Protein AF-A0A7G5CC91-F1 (afdb_monomer)

InterPro domains:
  IPR003346 Transposase IS116/IS110/IS902, C-terminal [PF02371] (61-100)
  IPR047650 Transposase IS110-like [PTHR33055] (16-100)

Solvent-accessible surface area (backbone atoms only — not comparable to full-atom values): 5941 Å² total; per-residue (Å²): 104,63,68,54,55,52,50,43,52,54,53,52,60,57,62,69,46,82,88,59,53,67,72,59,47,53,53,49,52,53,51,44,52,52,49,51,53,51,51,52,52,52,52,48,52,50,51,53,55,34,66,76,34,72,71,50,37,59,30,48,56,60,47,53,74,58,80,41,72,75,52,54,53,49,48,52,64,71,41,87,60,70,90,76,60,96,45,49,66,61,48,30,52,73,70,67,62,60,79,81,127

Structure (mmCIF, N/CA/C/O backbone):
data_AF-A0A7G5CC91-F1
#
_entry.id   AF-A0A7G5CC91-F1
#
loop_
_atom_site.group_PDB
_atom_site.id
_atom_site.type_symbol
_atom_site.label_atom_id
_atom_site.label_alt_id
_atom_site.label_comp_id
_atom_site.label_asym_id
_atom_site.label_entity_id
_atom_site.label_seq_id
_atom_site.pdbx_PDB_ins_code
_atom_site.Cartn_x
_atom_site.Cartn_y
_atom_site.Cartn_z
_atom_site.occupancy
_atom_site.B_iso_or_equiv
_atom_site.auth_seq_id
_atom_site.auth_comp_id
_atom_site.auth_asym_id
_atom_site.auth_atom_id
_atom_site.pdbx_PDB_model_num
ATOM 1 N N . MET A 1 1 ? -1.833 -7.346 3.280 1.00 73.44 1 MET A N 1
ATOM 2 C CA . MET A 1 1 ? -1.802 -5.970 2.726 1.00 73.44 1 MET A CA 1
ATOM 3 C C . MET A 1 1 ? -0.401 -5.360 2.715 1.00 73.44 1 MET A C 1
ATOM 5 O O . MET A 1 1 ? -0.059 -4.753 1.709 1.00 73.44 1 MET A O 1
ATOM 9 N N . GLN A 1 2 ? 0.412 -5.513 3.771 1.00 72.06 2 GLN A N 1
ATOM 10 C CA . GLN A 1 2 ? 1.781 -4.972 3.788 1.00 72.06 2 GLN A CA 1
ATOM 11 C C . GLN A 1 2 ? 2.623 -5.450 2.593 1.00 72.06 2 GLN A C 1
ATOM 13 O O . GLN A 1 2 ? 3.174 -4.621 1.884 1.00 72.06 2 GLN A O 1
ATOM 18 N N . SER A 1 3 ? 2.574 -6.744 2.260 1.00 79.12 3 SER A N 1
ATOM 19 C CA . SER A 1 3 ? 3.273 -7.293 1.086 1.00 79.12 3 SER A CA 1
ATOM 20 C C . SER A 1 3 ? 2.886 -6.615 -0.236 1.00 79.12 3 SER A C 1
ATOM 22 O O . SER A 1 3 ? 3.750 -6.358 -1.059 1.00 79.12 3 SER A O 1
ATOM 24 N N . LEU A 1 4 ? 1.613 -6.236 -0.424 1.00 81.31 4 LEU A N 1
ATOM 25 C CA . LEU A 1 4 ? 1.182 -5.498 -1.623 1.00 81.31 4 LEU A CA 1
ATOM 26 C C . LEU A 1 4 ? 1.740 -4.068 -1.651 1.00 81.31 4 LEU A C 1
ATOM 28 O O . LEU A 1 4 ? 2.075 -3.549 -2.714 1.00 81.31 4 LEU A O 1
ATOM 32 N N . LYS A 1 5 ? 1.851 -3.418 -0.487 1.00 79.62 5 LYS A N 1
ATOM 33 C CA . LYS A 1 5 ? 2.484 -2.096 -0.376 1.00 79.62 5 LYS A CA 1
ATOM 34 C C . LYS A 1 5 ? 3.980 -2.190 -0.691 1.00 79.62 5 LYS A C 1
ATOM 36 O O . LYS A 1 5 ? 4.490 -1.339 -1.418 1.00 79.62 5 LYS A O 1
ATOM 41 N N . ASP A 1 6 ? 4.649 -3.235 -0.215 1.00 86.06 6 ASP A N 1
ATOM 42 C CA . ASP A 1 6 ? 6.066 -3.486 -0.494 1.00 86.06 6 ASP A CA 1
ATOM 43 C C . ASP A 1 6 ? 6.293 -3.781 -1.988 1.00 86.06 6 ASP A C 1
ATOM 45 O O . ASP A 1 6 ? 7.173 -3.181 -2.610 1.00 86.06 6 ASP A O 1
ATOM 49 N N . ASP A 1 7 ? 5.432 -4.600 -2.603 1.00 89.19 7 ASP A N 1
ATOM 50 C CA . ASP A 1 7 ? 5.461 -4.882 -4.042 1.00 89.19 7 ASP A CA 1
ATOM 51 C C . ASP A 1 7 ? 5.279 -3.602 -4.867 1.00 89.19 7 ASP A C 1
ATOM 53 O O . ASP A 1 7 ? 6.010 -3.374 -5.837 1.00 89.19 7 ASP A O 1
ATOM 57 N N . LYS A 1 8 ? 4.353 -2.718 -4.467 1.00 90.81 8 LYS A N 1
ATOM 58 C CA . LYS A 1 8 ? 4.162 -1.404 -5.101 1.00 90.81 8 LYS A CA 1
ATOM 59 C C . LYS A 1 8 ? 5.438 -0.566 -5.046 1.00 90.81 8 LYS A C 1
ATOM 61 O O . LYS A 1 8 ? 5.829 0.012 -6.064 1.00 90.81 8 LYS A O 1
ATOM 66 N N . VAL A 1 9 ? 6.088 -0.490 -3.883 1.00 90.88 9 VAL A N 1
ATOM 67 C CA . VAL A 1 9 ? 7.358 0.236 -3.716 1.00 90.88 9 VAL A CA 1
ATOM 68 C C . VAL A 1 9 ? 8.422 -0.356 -4.634 1.00 90.88 9 VAL A C 1
ATOM 70 O O . VAL A 1 9 ? 9.069 0.378 -5.378 1.00 90.88 9 VAL A O 1
ATOM 73 N N . GLN A 1 10 ? 8.549 -1.682 -4.672 1.00 93.00 10 GLN A N 1
ATOM 74 C CA . GLN A 1 10 ? 9.495 -2.354 -5.555 1.00 93.00 10 GLN A CA 1
ATOM 75 C C . GLN A 1 10 ? 9.237 -2.028 -7.034 1.00 93.00 10 GLN A C 1
ATOM 77 O O . GLN A 1 10 ? 10.177 -1.705 -7.762 1.00 93.00 10 GLN A O 1
ATOM 82 N N . GLN A 1 11 ? 7.984 -2.085 -7.498 1.00 93.31 11 GLN A N 1
ATOM 83 C CA . GLN A 1 11 ? 7.647 -1.751 -8.887 1.00 93.31 11 GLN A CA 1
ATOM 84 C C . GLN A 1 11 ? 7.895 -0.273 -9.208 1.00 93.31 11 GLN A C 1
ATOM 86 O O . GLN A 1 11 ? 8.362 0.053 -10.300 1.00 93.31 11 GLN A O 1
ATOM 91 N N . THR A 1 12 ? 7.643 0.615 -8.250 1.00 91.81 12 TH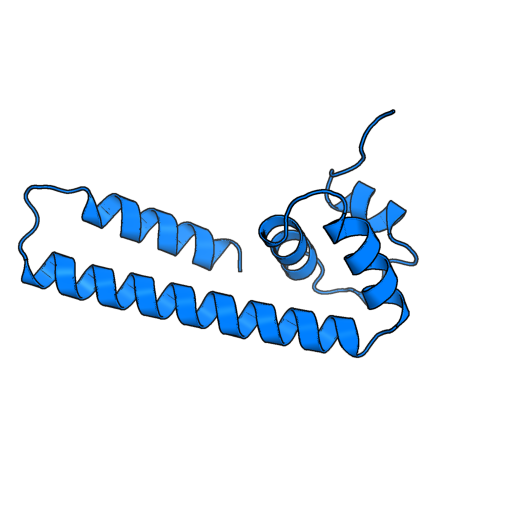R A N 1
ATOM 92 C CA . THR A 1 12 ? 7.896 2.054 -8.395 1.00 91.81 12 THR A CA 1
ATOM 93 C C . THR A 1 12 ? 9.393 2.320 -8.541 1.00 91.81 12 THR A C 1
ATOM 95 O O . THR A 1 12 ? 9.807 2.964 -9.502 1.00 91.81 12 THR A O 1
ATOM 98 N N . ASN A 1 13 ? 10.221 1.710 -7.689 1.00 94.00 13 ASN A N 1
ATOM 99 C CA . ASN A 1 13 ? 11.681 1.794 -7.783 1.00 94.00 13 ASN A CA 1
ATOM 100 C C . ASN A 1 13 ? 12.197 1.257 -9.131 1.00 94.00 13 ASN A C 1
ATOM 102 O O . ASN A 1 13 ? 13.145 1.791 -9.704 1.00 94.00 13 ASN A O 1
ATOM 106 N N . ARG A 1 14 ? 11.555 0.223 -9.699 1.00 91.69 14 ARG A N 1
ATOM 107 C CA . ARG A 1 14 ? 11.897 -0.280 -11.043 1.00 91.69 14 ARG A CA 1
ATOM 108 C C . ARG A 1 14 ? 11.624 0.747 -12.147 1.00 91.69 14 ARG A C 1
ATOM 110 O O . ARG A 1 14 ? 12.382 0.776 -13.117 1.00 91.69 14 ARG A O 1
ATOM 117 N N . LEU A 1 15 ? 10.589 1.587 -12.025 1.00 92.38 15 LEU A N 1
ATOM 118 C CA . LEU A 1 15 ? 10.295 2.653 -12.999 1.00 92.38 15 LEU A CA 1
ATOM 119 C C . LEU A 1 15 ? 11.358 3.755 -13.033 1.00 92.38 15 LEU A C 1
ATOM 121 O O . LEU A 1 15 ? 11.542 4.376 -14.082 1.00 92.38 15 LEU A O 1
ATOM 125 N N . GLU A 1 16 ? 12.090 3.963 -11.938 1.00 91.12 16 GLU A N 1
ATOM 126 C CA . GLU A 1 16 ? 13.159 4.968 -11.864 1.00 91.12 16 GLU A CA 1
ATOM 127 C C . GLU A 1 16 ? 14.352 4.640 -12.776 1.00 91.12 16 GLU A C 1
ATOM 129 O O . GLU A 1 16 ? 15.174 5.512 -13.081 1.00 91.12 16 GLU A O 1
ATOM 134 N N . ASN A 1 17 ? 14.439 3.402 -13.279 1.00 91.94 17 ASN A N 1
ATOM 135 C CA . ASN A 1 17 ? 15.459 3.011 -14.240 1.00 91.94 17 ASN A CA 1
ATOM 136 C C . ASN A 1 17 ? 15.303 3.779 -15.568 1.00 91.94 17 ASN A C 1
ATOM 138 O O . ASN A 1 17 ? 14.476 3.460 -16.431 1.00 91.94 17 ASN A O 1
ATOM 142 N N . LYS A 1 18 ? 16.171 4.778 -15.764 1.00 87.81 18 LYS A N 1
ATOM 143 C CA . LYS A 1 18 ? 16.189 5.650 -16.949 1.00 87.81 18 LYS A CA 1
ATOM 144 C C . LYS A 1 18 ? 16.450 4.894 -18.255 1.00 87.81 18 LYS A C 1
ATOM 146 O O . LYS A 1 18 ? 15.911 5.298 -19.281 1.00 87.81 18 LYS A O 1
ATOM 151 N N . ASN A 1 19 ? 17.186 3.783 -18.198 1.00 93.31 19 ASN A N 1
ATOM 152 C CA . ASN A 1 19 ? 17.579 2.982 -19.362 1.00 93.31 19 ASN A CA 1
ATOM 153 C C . ASN A 1 19 ? 16.511 1.957 -19.782 1.00 93.31 19 ASN A C 1
ATOM 155 O O . ASN A 1 19 ? 16.712 1.201 -20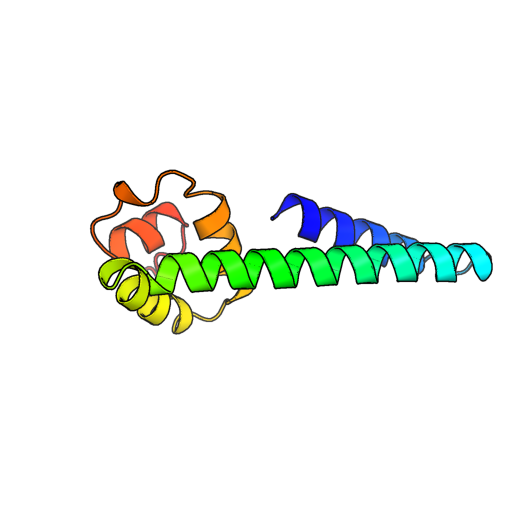.730 1.00 93.31 19 ASN A O 1
ATOM 159 N N . MET A 1 20 ? 15.380 1.898 -19.077 1.00 93.50 20 MET A N 1
ATOM 160 C CA . MET A 1 20 ? 14.310 0.955 -19.379 1.00 93.50 20 MET A CA 1
ATOM 161 C C . MET A 1 20 ? 13.500 1.379 -20.609 1.00 93.50 20 MET A C 1
ATOM 163 O O . MET A 1 20 ? 13.071 2.532 -20.723 1.00 93.50 20 MET A O 1
ATOM 167 N N . HIS A 1 21 ? 13.246 0.413 -21.497 1.00 95.69 21 HIS A N 1
ATOM 168 C CA . HIS A 1 21 ? 12.431 0.598 -22.696 1.00 95.69 21 HIS A CA 1
ATOM 169 C C . HIS A 1 21 ? 10.994 1.031 -22.354 1.00 95.69 21 HIS A C 1
ATOM 171 O O . HIS A 1 21 ? 10.437 0.626 -21.329 1.00 95.69 21 HIS A O 1
ATOM 177 N N . SER A 1 22 ? 10.378 1.837 -23.223 1.00 92.19 22 SER A N 1
ATOM 178 C CA . SER A 1 22 ? 9.051 2.431 -23.000 1.00 92.19 22 SER A CA 1
ATOM 179 C C . SER A 1 22 ? 7.950 1.387 -22.806 1.00 92.19 22 SER A C 1
ATOM 181 O O . SER A 1 22 ? 7.150 1.522 -21.886 1.00 92.19 22 SER A O 1
ATOM 183 N N . SER A 1 23 ? 7.952 0.306 -23.590 1.00 93.69 23 SER A N 1
ATOM 184 C CA . SER A 1 23 ? 6.984 -0.791 -23.429 1.00 93.69 23 SER A CA 1
ATOM 185 C C . SER A 1 23 ? 7.097 -1.494 -22.069 1.00 93.69 23 SER A C 1
ATOM 187 O O . SER A 1 23 ? 6.085 -1.860 -21.476 1.00 93.69 23 SER A O 1
ATOM 189 N N . CYS A 1 24 ? 8.313 -1.635 -21.529 1.00 93.12 24 CYS A N 1
ATOM 190 C CA . CYS A 1 24 ? 8.526 -2.182 -20.189 1.00 93.12 24 CYS A CA 1
ATOM 191 C C . CYS A 1 24 ? 8.034 -1.216 -19.1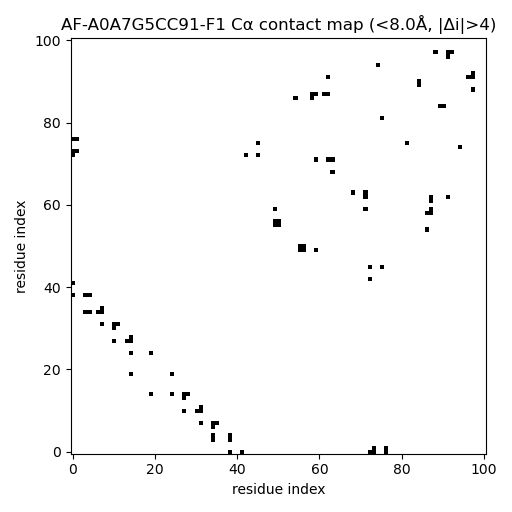03 1.00 93.12 24 CYS A C 1
ATOM 193 O O . CYS A 1 24 ? 7.424 -1.661 -18.133 1.00 93.12 24 CYS A O 1
ATOM 195 N N . LYS A 1 25 ? 8.253 0.099 -19.275 1.00 93.44 25 LYS A N 1
ATOM 196 C CA . LYS A 1 25 ? 7.694 1.129 -18.381 1.00 93.44 25 LYS A CA 1
ATOM 197 C C . LYS A 1 25 ? 6.170 1.056 -18.354 1.00 93.44 25 LYS A C 1
ATOM 199 O O . LYS A 1 25 ? 5.596 0.994 -17.276 1.00 93.44 25 LYS A O 1
ATOM 204 N N . GLU A 1 26 ? 5.531 0.975 -19.518 1.00 94.94 26 GLU A N 1
ATOM 205 C CA . GLU A 1 26 ? 4.074 0.866 -19.615 1.00 94.94 26 GLU A CA 1
ATOM 206 C C . GLU A 1 26 ? 3.540 -0.405 -18.933 1.00 94.94 26 GLU A C 1
ATOM 208 O O . GLU A 1 26 ? 2.564 -0.346 -18.185 1.00 94.94 26 GLU A O 1
ATOM 213 N N . ALA A 1 27 ? 4.199 -1.550 -19.136 1.00 96.31 27 ALA A N 1
ATOM 214 C CA . ALA A 1 27 ? 3.825 -2.798 -18.475 1.00 96.31 27 ALA A CA 1
ATOM 215 C C . ALA A 1 27 ? 3.930 -2.694 -16.943 1.00 96.31 27 ALA A C 1
ATOM 217 O O . ALA A 1 27 ? 3.007 -3.095 -16.238 1.00 96.31 27 ALA A O 1
ATOM 218 N N . ILE A 1 28 ? 5.015 -2.114 -16.419 1.00 94.44 28 ILE A N 1
ATOM 219 C CA . ILE A 1 28 ? 5.196 -1.929 -14.970 1.00 94.44 28 ILE A CA 1
ATOM 220 C C . ILE A 1 28 ? 4.174 -0.933 -14.410 1.00 94.44 28 ILE A C 1
ATOM 222 O O . ILE A 1 28 ? 3.614 -1.182 -13.346 1.00 94.44 28 ILE A O 1
ATOM 226 N N . SER A 1 29 ? 3.861 0.149 -15.128 1.00 93.88 29 SER A N 1
ATOM 227 C CA . SER A 1 29 ? 2.798 1.079 -14.729 1.00 93.88 29 SER A CA 1
ATOM 228 C C . SER A 1 29 ? 1.442 0.383 -14.593 1.00 93.88 29 SER A C 1
ATOM 230 O O . SER A 1 29 ? 0.735 0.632 -13.621 1.00 93.88 29 SER A O 1
ATOM 232 N N . LYS A 1 30 ? 1.096 -0.539 -15.502 1.00 96.62 30 LYS A N 1
ATOM 233 C CA . LYS A 1 30 ? -0.137 -1.343 -15.391 1.00 96.62 30 LYS A CA 1
ATOM 234 C C . LYS A 1 30 ? -0.132 -2.247 -14.157 1.00 96.62 30 LYS A C 1
ATOM 236 O O . LYS A 1 30 ? -1.159 -2.372 -13.499 1.00 96.62 30 LYS A O 1
ATOM 241 N N . VAL A 1 31 ? 1.014 -2.839 -13.814 1.00 96.00 31 VAL A N 1
ATOM 242 C CA . VAL A 1 31 ? 1.156 -3.642 -12.586 1.00 96.00 31 VAL A CA 1
ATOM 243 C C . VAL A 1 31 ? 0.953 -2.781 -11.338 1.00 96.00 31 VAL A C 1
ATOM 245 O O . VAL A 1 31 ? 0.241 -3.196 -10.430 1.00 96.00 31 VAL A O 1
ATOM 248 N N . ILE A 1 32 ? 1.530 -1.577 -11.295 1.00 92.88 32 ILE A N 1
ATOM 249 C CA . ILE A 1 32 ? 1.348 -0.651 -10.166 1.00 92.88 32 ILE A CA 1
ATOM 250 C C . ILE A 1 32 ? -0.127 -0.290 -9.995 1.00 92.88 32 ILE A C 1
ATOM 252 O O . ILE A 1 32 ? -0.635 -0.393 -8.882 1.00 92.88 32 ILE A O 1
ATOM 256 N N . LEU A 1 33 ? -0.814 0.070 -11.084 1.00 93.44 33 LEU A N 1
ATOM 257 C CA . LEU A 1 33 ? -2.244 0.391 -11.050 1.00 93.44 33 LEU A CA 1
ATOM 258 C C . LEU A 1 33 ? -3.072 -0.783 -10.517 1.00 93.44 33 LEU A C 1
ATOM 260 O O . LEU A 1 33 ? -3.891 -0.596 -9.624 1.00 93.44 33 LEU A O 1
ATOM 264 N N . ALA A 1 34 ? -2.801 -2.002 -10.988 1.00 94.69 34 ALA A N 1
ATOM 265 C CA . ALA A 1 34 ? -3.487 -3.191 -10.491 1.00 94.69 34 ALA A CA 1
ATOM 266 C C . ALA A 1 34 ? -3.249 -3.407 -8.984 1.00 94.69 34 ALA A C 1
ATOM 268 O O . ALA A 1 34 ? -4.182 -3.730 -8.253 1.00 94.69 34 ALA A O 1
ATOM 269 N N . ILE A 1 35 ? -2.023 -3.200 -8.490 1.00 89.31 35 ILE A N 1
ATOM 270 C CA . ILE A 1 35 ? -1.722 -3.302 -7.053 1.00 89.31 35 ILE A CA 1
ATOM 271 C C . ILE A 1 35 ? -2.479 -2.228 -6.255 1.00 89.31 35 ILE A C 1
ATOM 273 O O . ILE A 1 35 ? -3.017 -2.526 -5.190 1.00 89.31 35 ILE A O 1
ATOM 277 N N . GLU A 1 36 ? -2.548 -0.991 -6.755 1.00 85.75 36 GLU A N 1
ATOM 278 C CA . GLU A 1 36 ? -3.297 0.097 -6.114 1.00 85.75 36 GLU A CA 1
ATOM 279 C C . GLU A 1 36 ? -4.793 -0.207 -6.021 1.00 85.75 36 GLU A C 1
ATOM 281 O O . GLU A 1 36 ? -5.381 -0.043 -4.952 1.00 85.75 36 GLU A O 1
ATOM 286 N N . GLU A 1 37 ? -5.394 -0.706 -7.100 1.00 88.44 37 GLU A N 1
ATOM 287 C CA . GLU A 1 37 ? -6.797 -1.123 -7.116 1.00 88.44 37 GLU A CA 1
ATOM 288 C C . GLU A 1 37 ? -7.069 -2.210 -6.069 1.00 88.44 37 GLU A C 1
ATOM 290 O O . GLU A 1 37 ? -8.022 -2.098 -5.299 1.00 88.44 37 GLU A O 1
ATOM 295 N N . GLN A 1 38 ? -6.201 -3.221 -5.969 1.00 86.50 38 GLN A N 1
ATOM 296 C CA . GLN A 1 38 ? -6.344 -4.286 -4.970 1.00 86.50 38 GLN A CA 1
ATOM 297 C C . GLN A 1 38 ? -6.202 -3.765 -3.534 1.00 86.50 38 GLN A C 1
ATOM 299 O O . GLN A 1 38 ? -6.939 -4.194 -2.647 1.00 86.50 38 GLN A O 1
ATOM 304 N N . ILE A 1 39 ? -5.296 -2.812 -3.286 1.00 82.38 39 ILE A N 1
ATOM 305 C CA . ILE A 1 39 ? -5.174 -2.168 -1.970 1.00 82.38 39 ILE A CA 1
ATOM 306 C C . ILE A 1 39 ? -6.474 -1.438 -1.611 1.00 82.38 39 ILE A C 1
ATOM 308 O O . ILE A 1 39 ? -6.961 -1.614 -0.497 1.00 82.38 39 ILE A O 1
ATOM 312 N N . ILE A 1 40 ? -7.058 -0.677 -2.543 1.00 82.19 40 ILE A N 1
ATOM 313 C CA . ILE A 1 40 ? -8.314 0.060 -2.321 1.00 82.19 40 ILE A CA 1
ATOM 314 C C . ILE A 1 40 ? -9.474 -0.898 -2.023 1.00 82.19 40 ILE A C 1
ATOM 316 O O . ILE A 1 40 ? -10.258 -0.647 -1.106 1.00 82.19 40 ILE A O 1
ATOM 320 N N . VAL A 1 41 ? -9.589 -1.997 -2.775 1.00 84.38 41 VAL A N 1
ATOM 321 C CA . VAL A 1 41 ? -10.627 -3.019 -2.557 1.00 84.38 41 VAL A CA 1
ATOM 322 C C . VAL A 1 41 ? -10.508 -3.611 -1.153 1.00 84.38 41 VAL A C 1
ATOM 324 O O . VAL A 1 41 ? -11.478 -3.591 -0.399 1.00 84.38 41 VAL A O 1
ATOM 327 N N . LEU A 1 42 ? -9.310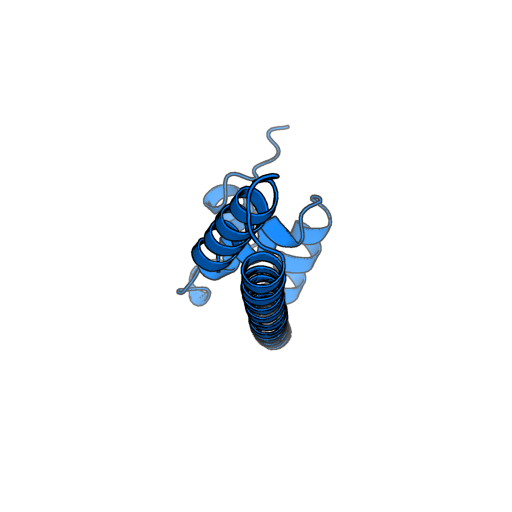 -4.043 -0.761 1.00 79.19 42 LEU A N 1
ATOM 328 C CA . LEU A 1 42 ? -9.066 -4.610 0.566 1.00 79.19 42 LEU A CA 1
ATOM 329 C C . LEU A 1 42 ? -9.290 -3.583 1.689 1.00 79.19 42 LEU A C 1
ATOM 331 O O . LEU A 1 42 ? -9.822 -3.918 2.745 1.00 79.19 42 LEU A O 1
ATOM 335 N N . GLU A 1 43 ? -8.915 -2.318 1.482 1.00 75.62 43 GLU A N 1
ATOM 336 C CA . GLU A 1 43 ? -9.204 -1.231 2.428 1.00 75.62 43 GLU A CA 1
ATOM 337 C C . GLU A 1 43 ? -10.708 -1.023 2.607 1.00 75.62 43 GLU A C 1
ATOM 339 O O . GLU A 1 43 ? -11.177 -0.774 3.722 1.00 75.62 43 GLU A O 1
ATOM 344 N N . LYS A 1 44 ? -11.479 -1.131 1.525 1.00 78.19 44 LYS A N 1
ATOM 345 C CA . LYS A 1 44 ? -12.934 -1.032 1.573 1.00 78.19 44 LYS A CA 1
ATOM 346 C C . LYS A 1 44 ? -13.543 -2.203 2.341 1.00 78.19 44 LYS A C 1
ATOM 348 O O . LYS A 1 44 ? -14.342 -1.955 3.238 1.00 78.19 44 LYS A O 1
ATOM 353 N N . GLU A 1 45 ? -13.124 -3.434 2.059 1.00 77.25 45 GLU A N 1
ATOM 354 C CA . GLU A 1 45 ? -13.582 -4.635 2.774 1.00 77.25 45 GLU A CA 1
ATOM 355 C C . GLU A 1 45 ? -13.284 -4.551 4.277 1.00 77.25 45 GLU A C 1
ATOM 357 O O . GLU A 1 45 ? -14.148 -4.838 5.106 1.00 77.25 45 GLU A O 1
ATOM 362 N N . ILE A 1 46 ? -12.091 -4.071 4.646 1.00 72.62 46 ILE A N 1
ATOM 363 C CA . ILE A 1 46 ? -11.713 -3.835 6.045 1.00 72.62 46 ILE A CA 1
ATOM 364 C C . ILE A 1 46 ? -12.630 -2.793 6.694 1.00 72.62 46 ILE A C 1
ATOM 366 O O . ILE A 1 46 ? -13.135 -3.013 7.796 1.00 72.62 46 ILE A O 1
ATOM 370 N N . ASN A 1 47 ? -12.880 -1.664 6.026 1.00 69.75 47 ASN A N 1
ATOM 371 C CA . ASN A 1 47 ? -13.771 -0.629 6.551 1.00 69.75 47 ASN A CA 1
ATOM 372 C C . ASN A 1 47 ? -15.222 -1.115 6.676 1.00 69.75 47 ASN A C 1
ATOM 374 O O . ASN A 1 47 ? -15.893 -0.780 7.650 1.00 69.75 47 ASN A O 1
ATOM 378 N N . GLU A 1 48 ? -15.719 -1.891 5.715 1.00 74.19 48 GLU A N 1
ATOM 379 C CA . GLU A 1 48 ? -17.044 -2.513 5.784 1.00 74.19 48 GLU A CA 1
ATOM 380 C C . GLU A 1 48 ? -17.132 -3.480 6.966 1.00 74.19 48 GLU A C 1
ATOM 382 O O . GLU A 1 48 ? -18.074 -3.395 7.753 1.00 74.19 48 GLU A O 1
ATOM 387 N N . HIS A 1 49 ? -16.111 -4.318 7.161 1.00 71.06 49 HIS A N 1
ATOM 388 C CA . HIS A 1 49 ? -16.024 -5.210 8.311 1.00 71.06 49 HIS A CA 1
ATOM 389 C C . HIS A 1 49 ? -16.042 -4.427 9.631 1.00 71.06 49 HIS A C 1
ATOM 391 O O . HIS A 1 49 ? -16.895 -4.686 10.470 1.00 71.06 49 HIS A O 1
ATOM 397 N N . ILE A 1 50 ? -15.200 -3.400 9.791 1.00 66.81 50 ILE A N 1
ATOM 398 C CA . ILE A 1 50 ? -15.187 -2.529 10.983 1.00 66.81 50 ILE A CA 1
ATOM 399 C C . ILE A 1 50 ? -16.559 -1.883 11.226 1.00 66.81 50 ILE A C 1
ATOM 401 O O . ILE A 1 50 ? -17.019 -1.818 12.365 1.00 66.81 50 ILE A O 1
ATOM 405 N N . ASN A 1 51 ? -17.228 -1.402 10.175 1.00 67.88 51 ASN A N 1
ATOM 406 C CA . ASN A 1 51 ? -18.538 -0.758 10.294 1.00 67.88 51 ASN A CA 1
ATOM 407 C C . ASN A 1 51 ? -19.641 -1.719 10.752 1.00 67.88 51 ASN A C 1
ATOM 409 O O . ASN A 1 51 ? -20.601 -1.267 11.380 1.00 67.88 51 ASN A O 1
ATOM 413 N N . ASN A 1 52 ? -19.493 -3.019 10.492 1.00 71.75 52 ASN A N 1
ATOM 414 C CA . ASN A 1 52 ? -20.419 -4.045 10.968 1.00 71.75 52 ASN A CA 1
ATOM 415 C C . ASN A 1 52 ? -20.289 -4.319 12.480 1.00 71.75 52 ASN A C 1
ATOM 417 O O . ASN A 1 52 ? -21.183 -4.931 13.061 1.00 71.75 52 ASN A O 1
ATOM 421 N N . TYR A 1 53 ? -19.240 -3.813 13.143 1.00 68.75 53 TYR A N 1
ATOM 422 C CA . TYR A 1 53 ? -19.019 -3.969 14.582 1.00 68.75 53 TYR A CA 1
ATOM 423 C C . TYR A 1 53 ? -18.917 -2.602 15.285 1.00 68.75 53 TYR A C 1
ATOM 425 O O . TYR A 1 53 ? -17.875 -1.943 15.240 1.00 68.75 53 TYR A O 1
ATOM 433 N N . PRO A 1 54 ? -19.962 -2.164 16.015 1.00 67.06 54 PRO A N 1
ATOM 434 C CA . PRO A 1 54 ? -19.992 -0.847 16.661 1.00 67.06 54 PRO A CA 1
ATOM 435 C C . PRO A 1 54 ? -18.814 -0.570 17.611 1.00 67.06 54 PRO A C 1
ATOM 437 O O . PRO A 1 54 ? -18.357 0.569 17.716 1.00 67.06 54 PRO A O 1
ATOM 440 N N . HIS A 1 55 ? -18.299 -1.606 18.282 1.00 66.62 55 HIS A N 1
ATOM 441 C CA . HIS A 1 55 ? -17.141 -1.496 19.173 1.00 66.62 55 HIS A CA 1
ATOM 442 C C . HIS A 1 55 ? -15.834 -1.246 18.397 1.00 66.62 55 HIS A C 1
ATOM 444 O O . HIS A 1 55 ? -15.054 -0.378 18.792 1.00 66.62 55 HIS A O 1
ATOM 450 N N . LEU A 1 56 ? -15.638 -1.903 17.245 1.00 64.31 56 LEU A N 1
ATOM 451 C CA . LEU A 1 56 ? -14.493 -1.670 16.356 1.00 64.31 56 LEU A CA 1
ATOM 452 C C . LEU A 1 56 ? -14.550 -0.302 15.692 1.00 64.31 56 LEU A C 1
ATOM 454 O O . LEU A 1 56 ? -13.523 0.353 15.538 1.00 64.31 56 LEU A O 1
ATOM 458 N N . LYS A 1 57 ? -15.746 0.173 15.343 1.00 66.75 57 LYS A N 1
ATOM 459 C CA . LYS A 1 57 ? -15.924 1.507 14.768 1.00 66.75 57 LYS A CA 1
ATOM 460 C C . LYS A 1 57 ? -15.420 2.604 15.708 1.00 66.75 57 LYS A C 1
ATOM 462 O O . LYS A 1 57 ? -14.603 3.424 15.302 1.00 66.75 57 LYS A O 1
ATOM 467 N N . ASN A 1 58 ? -15.845 2.591 16.972 1.00 67.06 58 ASN A N 1
ATOM 468 C CA . ASN A 1 58 ? -15.387 3.569 17.971 1.00 67.06 58 ASN A CA 1
ATOM 469 C C . ASN A 1 58 ? -13.870 3.504 18.187 1.00 67.06 58 ASN A C 1
ATOM 471 O O . ASN A 1 58 ? -13.199 4.519 18.365 1.00 67.06 58 ASN A O 1
ATOM 475 N N . MET A 1 59 ? -13.329 2.294 18.157 1.00 65.81 59 MET A N 1
ATOM 476 C CA . MET A 1 59 ? -11.910 2.033 18.308 1.00 65.81 59 MET A CA 1
ATOM 477 C C . MET A 1 59 ? -11.091 2.602 17.146 1.00 65.81 59 MET A C 1
ATOM 479 O O . MET A 1 59 ? -10.114 3.314 17.369 1.00 65.81 59 MET A O 1
ATOM 483 N N . VAL A 1 60 ? -11.542 2.367 15.917 1.00 65.81 60 VAL A N 1
ATOM 484 C CA . VAL A 1 60 ? -10.930 2.878 14.690 1.00 65.81 60 VAL A CA 1
ATOM 485 C C . VAL A 1 60 ? -11.035 4.394 14.576 1.00 65.81 60 VAL A C 1
ATOM 487 O O . VAL A 1 60 ? -10.059 5.030 14.190 1.00 65.81 60 VAL A O 1
ATOM 490 N N . GLU A 1 61 ? -12.165 4.998 14.944 1.00 69.06 61 GLU A N 1
ATOM 491 C CA . GLU A 1 61 ? -12.306 6.459 14.939 1.00 69.06 61 GLU A CA 1
ATOM 492 C C . GLU A 1 61 ? -11.322 7.125 15.910 1.00 69.06 61 GLU A C 1
ATOM 494 O O . GLU A 1 61 ? -10.651 8.084 15.532 1.00 69.06 61 GLU A O 1
ATOM 499 N N . ASN A 1 62 ? -11.120 6.559 17.105 1.00 66.88 62 ASN A N 1
ATOM 500 C CA . ASN A 1 62 ? -10.093 7.040 18.034 1.00 66.88 62 ASN A CA 1
ATOM 501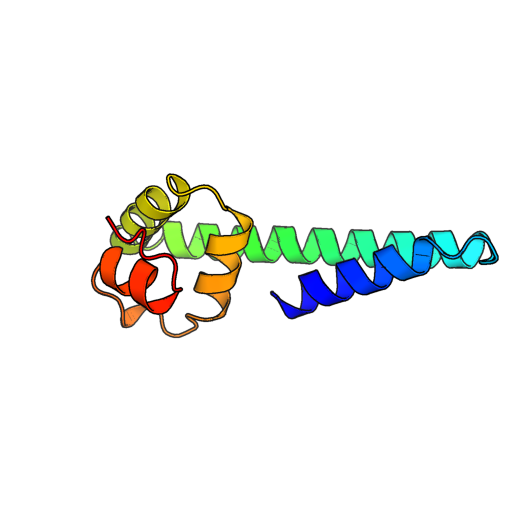 C C . ASN A 1 62 ? -8.680 6.929 17.438 1.00 66.88 62 ASN A C 1
ATOM 503 O O . ASN A 1 62 ? -7.883 7.855 17.557 1.00 66.88 62 ASN A O 1
ATOM 507 N N . LEU A 1 63 ? -8.372 5.830 16.751 1.00 63.34 63 LEU A N 1
ATOM 508 C CA . LEU A 1 63 ? -7.065 5.609 16.128 1.00 63.34 63 LEU A CA 1
ATOM 509 C C . LEU A 1 63 ? -6.820 6.506 14.910 1.00 63.34 63 LEU A C 1
ATOM 511 O O . LEU A 1 63 ? -5.702 6.970 14.720 1.00 63.34 63 LEU A O 1
ATOM 515 N N . LYS A 1 64 ? -7.848 6.812 14.108 1.00 64.19 64 LYS A N 1
ATOM 516 C CA . LYS A 1 64 ? -7.741 7.737 12.965 1.00 64.19 64 LYS A CA 1
ATOM 517 C C . LYS A 1 64 ? -7.337 9.151 13.388 1.00 64.19 64 LYS A C 1
ATOM 519 O O . LYS A 1 64 ? -6.684 9.843 12.606 1.00 64.19 64 LYS A O 1
ATOM 524 N N . THR A 1 65 ? -7.698 9.582 14.604 1.00 62.56 65 THR A N 1
ATOM 525 C CA . THR A 1 65 ? -7.261 10.884 15.147 1.00 62.56 65 THR A CA 1
ATOM 526 C C . THR A 1 65 ? -5.747 10.942 15.389 1.00 62.56 65 THR A C 1
ATOM 528 O O . THR A 1 65 ? -5.148 12.016 15.311 1.00 62.56 65 THR A O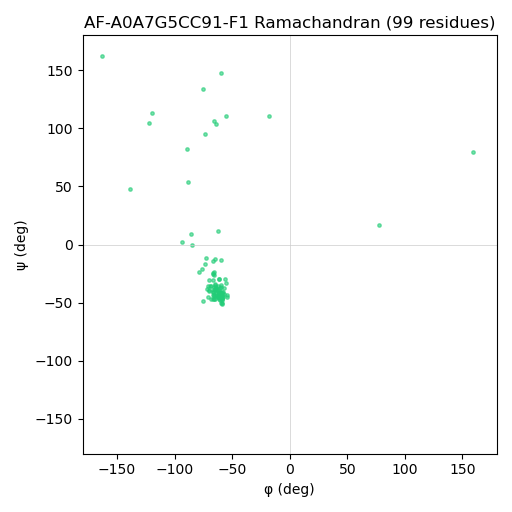 1
ATOM 531 N N . ILE A 1 66 ? -5.103 9.785 15.568 1.00 57.41 66 ILE A N 1
ATOM 532 C CA . ILE A 1 66 ? -3.650 9.605 15.597 1.00 57.41 66 ILE A CA 1
ATOM 533 C C . ILE A 1 66 ? -3.207 9.339 14.146 1.00 57.41 66 ILE A C 1
ATOM 535 O O . ILE A 1 66 ? -3.118 8.197 13.714 1.00 57.41 66 ILE A O 1
ATOM 539 N N . LYS A 1 67 ? -3.037 10.409 13.350 1.00 40.00 67 LYS A N 1
ATOM 540 C CA . LYS A 1 67 ? -2.692 10.412 11.903 1.00 40.00 67 LYS A CA 1
ATOM 541 C C . LYS A 1 67 ? -2.091 9.094 11.366 1.00 40.00 67 LYS A C 1
ATOM 543 O O . LYS A 1 67 ? -0.919 8.811 11.591 1.00 40.00 67 LYS A O 1
ATOM 548 N N . GLY A 1 68 ? -2.845 8.375 10.529 1.00 52.53 68 GLY A N 1
ATOM 549 C CA . GLY A 1 68 ? -2.299 7.267 9.738 1.00 52.53 68 GLY A CA 1
ATOM 550 C C . GLY A 1 68 ? -3.346 6.272 9.249 1.00 52.53 68 GLY A C 1
ATOM 551 O O . GLY A 1 68 ? -3.459 5.180 9.792 1.00 52.53 68 GLY A O 1
ATOM 552 N N . ILE A 1 69 ? -4.075 6.597 8.178 1.00 52.38 69 ILE A N 1
ATOM 553 C CA . ILE A 1 69 ? -5.015 5.644 7.550 1.00 52.38 69 ILE A CA 1
ATOM 554 C C . ILE A 1 69 ? -4.261 4.385 7.092 1.00 52.38 69 ILE A C 1
ATOM 556 O O . ILE A 1 69 ? -4.700 3.270 7.347 1.00 52.38 69 ILE A O 1
ATOM 560 N N . GLY A 1 70 ? -3.059 4.556 6.531 1.00 57.91 70 GLY A N 1
ATOM 561 C CA . GLY A 1 70 ? -2.215 3.430 6.129 1.00 57.91 70 GLY A CA 1
ATOM 562 C C . GLY A 1 70 ? -1.688 2.589 7.294 1.00 57.91 70 GLY A C 1
ATOM 563 O O . GLY A 1 70 ? -1.388 1.414 7.082 1.00 57.91 70 GLY A O 1
ATOM 564 N N . TYR A 1 71 ? -1.596 3.180 8.489 1.00 59.88 71 TYR A N 1
ATOM 565 C CA . TYR A 1 71 ? -1.184 2.498 9.708 1.00 59.88 71 TYR A CA 1
ATOM 566 C C . TYR A 1 71 ? -2.315 1.616 10.236 1.00 59.88 71 TYR A C 1
ATOM 568 O O . TYR A 1 71 ? -2.116 0.430 10.471 1.00 59.88 71 TYR A O 1
ATOM 576 N N . LEU A 1 72 ? -3.528 2.167 10.325 1.00 60.91 72 LEU A N 1
ATOM 577 C CA . LEU A 1 72 ? -4.703 1.434 10.781 1.00 60.91 72 LEU A CA 1
ATOM 578 C C . LEU A 1 72 ? -4.921 0.146 9.975 1.00 60.91 72 LEU A C 1
ATOM 580 O O . LEU A 1 72 ? -5.145 -0.915 10.550 1.00 60.91 72 LEU A O 1
ATOM 584 N N . THR A 1 73 ? -4.780 0.215 8.650 1.00 59.69 73 THR A N 1
ATOM 585 C CA . THR A 1 73 ? -4.947 -0.965 7.799 1.00 59.69 73 THR A CA 1
ATOM 586 C C . THR A 1 73 ? -3.824 -1.992 7.951 1.00 59.69 73 THR A C 1
ATOM 588 O O . THR A 1 73 ? -4.068 -3.184 7.790 1.00 59.69 73 THR A O 1
ATOM 591 N N . ALA A 1 74 ? -2.598 -1.562 8.266 1.00 59.28 74 ALA A N 1
ATOM 592 C CA . ALA A 1 74 ? -1.506 -2.488 8.567 1.00 59.28 74 ALA A CA 1
ATOM 593 C C . ALA A 1 74 ? -1.797 -3.269 9.857 1.00 59.28 74 ALA A C 1
ATOM 595 O O . ALA A 1 74 ? -1.702 -4.491 9.864 1.00 59.28 74 ALA A O 1
ATOM 596 N N . VAL A 1 75 ? -2.269 -2.577 10.897 1.00 62.06 75 VAL A N 1
ATOM 597 C CA . VAL A 1 75 ? -2.614 -3.207 12.176 1.00 62.06 75 VAL A CA 1
ATOM 598 C C . VAL A 1 75 ? -3.806 -4.147 12.041 1.00 62.06 75 VAL A C 1
ATOM 600 O O . VAL A 1 75 ? -3.754 -5.270 12.525 1.00 62.06 75 VAL A O 1
ATOM 603 N N . VAL A 1 76 ? -4.861 -3.747 11.324 1.00 62.81 76 VAL A N 1
ATOM 604 C CA . VAL A 1 76 ? -6.029 -4.618 11.112 1.00 62.81 76 VAL A CA 1
ATOM 605 C C . VAL A 1 76 ? -5.670 -5.858 10.284 1.00 62.81 76 VAL A C 1
ATOM 607 O O . VAL A 1 76 ? -6.180 -6.939 10.558 1.00 62.81 76 VAL A O 1
ATOM 610 N N . ALA A 1 77 ? -4.753 -5.740 9.317 1.00 57.47 77 ALA A N 1
ATOM 611 C CA . ALA A 1 77 ? -4.263 -6.889 8.556 1.00 57.47 77 ALA A CA 1
ATOM 612 C C . ALA A 1 77 ? -3.449 -7.880 9.413 1.00 57.47 77 ALA A C 1
ATOM 614 O O . ALA A 1 77 ? -3.468 -9.076 9.128 1.00 57.47 77 ALA A O 1
ATOM 615 N N . GLU A 1 78 ? -2.759 -7.409 10.455 1.00 57.22 78 GLU A N 1
ATOM 616 C CA . GLU A 1 78 ? -2.092 -8.274 11.441 1.00 57.22 78 GLU A CA 1
ATOM 617 C C . GLU A 1 78 ? -3.073 -8.858 12.471 1.00 57.22 78 GLU A C 1
ATOM 619 O O . GLU A 1 78 ? -2.849 -9.935 13.019 1.00 57.22 78 GLU A O 1
ATOM 624 N N . MET A 1 79 ? -4.213 -8.203 12.684 1.00 59.81 79 MET A N 1
ATOM 625 C CA . MET A 1 79 ? -5.263 -8.624 13.609 1.00 59.81 79 MET A CA 1
ATOM 626 C C . MET A 1 79 ? -6.292 -9.557 12.970 1.00 59.81 79 MET A C 1
ATOM 628 O O . MET A 1 79 ? -7.490 -9.347 13.105 1.00 59.81 79 MET A O 1
ATOM 632 N N . SER A 1 80 ? -5.874 -10.659 12.354 1.00 53.22 80 SER A N 1
ATOM 633 C CA . SER A 1 80 ? -6.803 -11.697 11.848 1.00 53.22 80 SER A CA 1
ATOM 634 C C . SER A 1 80 ? -7.661 -12.387 12.946 1.00 53.22 80 SER A C 1
ATOM 636 O O . SER A 1 80 ? -8.309 -13.396 12.691 1.00 53.22 80 SER A O 1
ATOM 638 N N . SER A 1 81 ? -7.674 -11.860 14.174 1.00 48.91 81 SER A N 1
ATOM 639 C CA . SER A 1 81 ? -8.338 -12.368 15.379 1.00 48.91 81 SER A CA 1
ATOM 640 C C . SER A 1 81 ? -8.997 -11.227 16.176 1.00 48.91 81 SER A C 1
ATOM 642 O O . SER A 1 81 ? -8.756 -11.076 17.375 1.00 48.91 81 SER A O 1
ATOM 644 N N . VAL A 1 82 ? -9.751 -10.358 15.493 1.00 50.25 82 VAL A N 1
ATOM 645 C CA . VAL A 1 82 ? -10.311 -9.098 16.029 1.00 50.25 82 VAL A CA 1
ATOM 646 C C . VAL A 1 82 ? -11.257 -9.283 17.231 1.00 50.25 82 VAL A C 1
ATOM 648 O O . VAL A 1 82 ? -11.481 -8.330 17.971 1.00 50.25 82 VAL A O 1
ATOM 651 N N . ASP A 1 83 ? -11.713 -10.501 17.525 1.00 54.12 83 ASP A N 1
ATOM 652 C CA . ASP A 1 83 ? -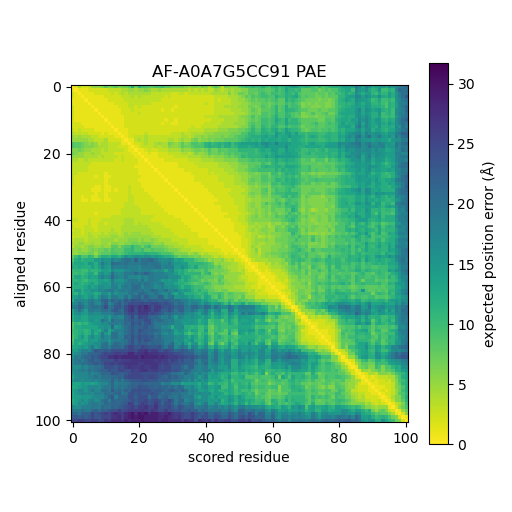12.490 -10.794 18.741 1.00 54.12 83 ASP A CA 1
ATOM 653 C C . ASP A 1 83 ? -11.699 -10.601 20.056 1.00 54.12 83 ASP A C 1
ATOM 655 O O . ASP A 1 83 ? -12.289 -10.592 21.131 1.00 54.12 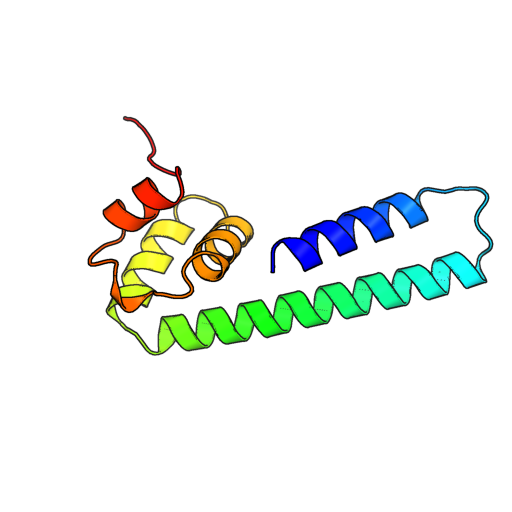83 ASP A O 1
ATOM 659 N N . ASN A 1 84 ? -10.370 -10.444 20.004 1.00 56.34 84 ASN A N 1
ATOM 660 C CA . ASN A 1 84 ? -9.512 -10.467 21.198 1.00 56.34 84 ASN A CA 1
ATOM 661 C C . ASN A 1 84 ? -9.199 -9.096 21.827 1.00 56.34 84 ASN A C 1
ATOM 663 O O . ASN A 1 84 ? -8.423 -9.049 22.782 1.00 56.34 84 ASN A O 1
ATOM 667 N N . PHE A 1 85 ? -9.734 -7.984 21.312 1.00 58.41 85 PHE A N 1
ATOM 668 C CA . PHE A 1 85 ? -9.406 -6.651 21.835 1.00 58.41 85 PHE A CA 1
ATOM 669 C C . PHE A 1 85 ? -10.641 -5.919 22.355 1.00 58.41 85 PHE A C 1
ATOM 671 O O . PHE A 1 85 ? -11.501 -5.488 21.592 1.00 58.41 85 PHE A O 1
ATOM 678 N N . ASP A 1 86 ? -10.672 -5.699 23.669 1.00 58.62 86 ASP A N 1
ATOM 679 C CA . ASP A 1 86 ? -11.811 -5.091 24.362 1.00 58.62 86 ASP A CA 1
ATOM 680 C C . ASP A 1 86 ? -11.891 -3.569 24.164 1.00 58.62 86 ASP A C 1
ATOM 682 O O . ASP A 1 86 ? -12.933 -2.956 24.401 1.00 58.62 86 ASP A O 1
ATOM 686 N N . ASN A 1 87 ? -10.779 -2.910 23.806 1.00 59.12 87 ASN A N 1
ATOM 687 C CA . ASN A 1 87 ? -10.728 -1.452 23.676 1.00 59.12 87 ASN A CA 1
ATOM 688 C C . ASN A 1 87 ? -9.519 -0.920 22.882 1.00 59.12 87 ASN A C 1
ATOM 690 O O . ASN A 1 87 ? -8.475 -1.559 22.755 1.00 59.12 87 ASN A O 1
ATOM 694 N N . ALA A 1 88 ? -9.636 0.337 22.437 1.00 60.88 88 ALA A N 1
ATOM 695 C CA . ALA A 1 88 ? -8.627 1.050 21.649 1.00 60.88 88 ALA A CA 1
ATOM 696 C C . ALA A 1 88 ? -7.235 1.133 22.285 1.00 60.88 88 ALA A C 1
ATOM 698 O O . ALA A 1 88 ? -6.256 1.160 21.548 1.00 60.88 88 ALA A O 1
ATOM 699 N N . LYS A 1 89 ? -7.119 1.135 23.620 1.00 63.25 89 LYS A N 1
ATOM 700 C CA . LYS A 1 89 ? -5.812 1.200 24.295 1.00 63.25 89 LYS A CA 1
ATOM 701 C C . LYS A 1 89 ? -5.024 -0.101 24.157 1.00 63.25 89 LYS A C 1
ATOM 703 O O . LYS A 1 89 ? -3.809 -0.064 23.995 1.00 63.25 89 LYS A O 1
ATOM 708 N N . GLN A 1 90 ? -5.702 -1.248 24.215 1.00 64.81 90 GLN A N 1
ATOM 709 C CA . GLN A 1 90 ? -5.049 -2.541 23.992 1.00 64.81 90 GLN A CA 1
ATOM 710 C C . GLN A 1 90 ? -4.522 -2.645 22.558 1.00 64.81 90 GLN A C 1
ATOM 712 O O . GLN A 1 90 ? -3.423 -3.142 22.342 1.00 64.81 90 GLN A O 1
ATOM 717 N N . PHE A 1 91 ? -5.255 -2.096 21.591 1.00 61.16 91 PHE A N 1
ATOM 718 C CA . PHE A 1 91 ? -4.802 -2.029 20.205 1.00 61.16 91 PHE A CA 1
ATOM 719 C C . PHE A 1 91 ? -3.672 -1.039 19.995 1.00 61.16 91 PHE A C 1
ATOM 721 O O . PHE A 1 91 ? -2.706 -1.400 19.339 1.00 61.16 91 PHE A O 1
ATOM 728 N N . THR A 1 92 ? -3.730 0.183 20.542 1.00 59.50 92 THR A N 1
ATOM 729 C CA . THR A 1 92 ? -2.597 1.119 20.413 1.00 59.50 92 THR A CA 1
ATOM 730 C C . THR A 1 92 ? -1.328 0.534 21.026 1.00 59.50 92 THR A C 1
ATOM 732 O O . THR A 1 92 ? -0.249 0.733 20.478 1.00 59.50 92 THR A O 1
ATOM 735 N N . ALA A 1 93 ? -1.445 -0.210 22.130 1.00 64.06 93 ALA A N 1
ATOM 736 C CA . ALA A 1 93 ? -0.330 -0.917 22.753 1.00 64.06 93 ALA A CA 1
ATOM 737 C C . ALA A 1 93 ? 0.183 -2.088 21.896 1.00 64.06 93 ALA A C 1
ATOM 739 O O . ALA A 1 93 ? 1.387 -2.176 21.679 1.00 64.06 93 ALA A O 1
ATOM 740 N N . PHE A 1 94 ? -0.709 -2.939 21.375 1.00 60.28 94 PHE A N 1
ATOM 741 C CA . PHE A 1 94 ? -0.361 -4.046 20.471 1.00 60.28 94 PHE A CA 1
ATOM 742 C C . PHE A 1 94 ? 0.343 -3.551 19.206 1.00 60.28 94 PHE A C 1
ATOM 744 O O . PHE A 1 94 ? 1.359 -4.096 18.792 1.00 60.28 94 PHE A O 1
ATOM 751 N N . ALA A 1 95 ? -0.172 -2.471 18.634 1.00 56.84 95 ALA A N 1
ATOM 752 C CA . ALA A 1 95 ? 0.344 -1.877 17.419 1.00 56.84 95 ALA A CA 1
ATOM 753 C C . ALA A 1 95 ? 1.678 -1.119 17.653 1.00 56.84 95 ALA A C 1
ATOM 755 O O . ALA A 1 95 ? 2.429 -0.830 16.721 1.00 56.84 95 ALA A O 1
ATOM 756 N N . GLY A 1 96 ? 2.015 -0.798 18.906 1.00 55.97 96 GLY A N 1
ATOM 757 C CA . GLY A 1 96 ? 3.184 0.020 19.238 1.00 55.97 96 GLY A CA 1
ATOM 758 C C . GLY A 1 96 ? 2.974 1.522 19.007 1.00 55.97 96 GLY A C 1
ATOM 759 O O . GLY A 1 96 ? 3.943 2.275 18.987 1.00 55.97 96 GLY A O 1
ATOM 760 N N . LEU A 1 97 ? 1.721 1.977 18.868 1.00 59.16 97 LEU A N 1
ATOM 761 C CA . LEU A 1 97 ? 1.340 3.396 18.765 1.00 59.16 97 LEU A CA 1
ATOM 762 C C . LEU A 1 97 ? 1.145 4.098 20.097 1.00 59.16 97 LEU A C 1
ATOM 764 O O . LEU A 1 97 ? 0.601 5.199 20.103 1.00 59.16 97 LEU A O 1
ATOM 768 N N . ASN A 1 98 ? 1.499 3.490 21.225 1.00 51.47 98 ASN A N 1
ATOM 769 C CA . ASN A 1 98 ? 1.264 4.138 22.505 1.00 51.47 98 ASN A CA 1
ATOM 770 C C . ASN A 1 98 ? 1.934 5.529 22.500 1.00 51.47 98 ASN A C 1
ATOM 772 O O . ASN A 1 98 ? 3.168 5.588 22.486 1.00 51.47 98 ASN A O 1
ATOM 776 N N . PRO A 1 99 ? 1.170 6.642 22.481 1.00 42.41 99 PRO A N 1
ATOM 777 C CA . PRO A 1 99 ? 1.763 7.951 22.629 1.00 42.41 99 PRO A CA 1
ATOM 778 C C . PRO A 1 99 ? 2.132 8.024 24.103 1.00 42.41 99 PRO A C 1
ATOM 780 O O . PRO A 1 99 ? 1.286 8.223 24.972 1.00 42.41 99 PRO A O 1
ATOM 783 N N . GLY A 1 100 ? 3.383 7.692 24.401 1.00 42.69 100 GLY A N 1
ATOM 784 C CA . GLY A 1 100 ? 3.909 7.813 25.744 1.00 42.69 100 GLY A CA 1
ATOM 785 C C . GLY A 1 100 ? 3.948 9.287 26.132 1.00 42.69 100 GLY A C 1
ATOM 786 O O . GLY A 1 100 ? 4.860 9.976 25.689 1.00 42.69 100 GLY A O 1
ATOM 787 N N . HIS A 1 101 ? 3.011 9.672 27.008 1.00 39.41 101 HIS A N 1
ATOM 788 C CA . HIS A 1 101 ? 2.851 10.950 27.726 1.00 39.41 101 HIS A CA 1
ATOM 789 C C . HIS A 1 101 ? 2.236 12.125 26.957 1.00 39.41 101 HIS A C 1
ATOM 791 O O . HIS A 1 101 ? 2.790 12.555 25.925 1.00 39.41 101 HIS A O 1
#

Radius of gyration: 17.23 Å; Cα contacts (8 Å, |Δi|>4): 52; chains: 1; bounding box: 38×23×51 Å

Organism: Wolbachia pipientis (NCBI:txid955)

Nearest PDB structures (foldseek):
  8eq8-assembly1_A  TM=5.682E-01  e=6.186E+00  Homo sapiens
  8eqh-assembly1_B  TM=5.721E-01  e=7.423E+00  Homo sapiens
  8eqh-assembly1_A  TM=5.775E-01  e=8.382E+00  Homo sapiens

Secondary structure (DSSP, 8-state):
-HHHHHHHHHHHHHHT-TTS-HHHHHHHHHHHHHHHHHHHHHHHHHHHHHHT-HHHHHHHHHHHHSS-HHHHHHHHHH-TTGGG--SHHHHHHHHT-----

Sequence (101 aa):
MQSLKDDKVQQTNRLENKNMHSSCKEAISKVILAIEEQIIVLEKEINEHINNYPHLKNMVENLKTIKGIGYLTAVVAEMSSVDNFDNAKQFTAFAGLNPGH

Mean predicted aligned error: 10.16 Å

Foldseek 3Di:
DVVLVVVLVVLVVVLPPPPDDPVVNVVSVVVNVVSVVVVVVLLVVLVVVLVVDPQSVVLVVVVVVVPDSPLSSVLVVVPPPVVPDRHNVVSCVVSVVPPDD

pLDDT: mean 72.87, std 15.89,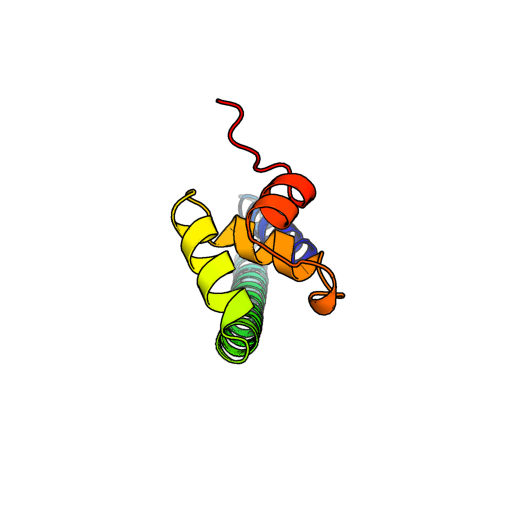 range [39.41, 96.62]